Protein AF-A0A3D3UDP9-F1 (afdb_monomer)

Sequence (90 aa):
MITAELLTAAEQGEWPDALWRAVEENGLTMPLVSEAHGGVGCGWLDARVVLHGAGRYSAPIPLAETILASWLLDRAGIEPPHGPMSIAGG

Secondary structure (DSSP, 8-state):
---HHHHHHHHTT---HHHHHHHHHTTTT-TTS-GGGTS----HHHHHHHHHHHHHTT-SS-HHHHHHHHHHHHHTT-PPPSS-------

pLDDT: mean 94.62, std 4.93, range [64.94, 98.0]

Nearest PDB structures (foldseek):
  5zw0-assembly1_B-2  TM=7.108E-01  e=5.306E-01  Prodigiosinella confusarubida
  3nf4-assembly1_A-2  TM=7.786E-01  e=1.889E+00  Mycolicibacterium thermoresistibile
  4x28-assembly1_B  TM=7.600E-01  e=2.436E+00  Mycobacterium tuberculosis H37Rv
  8hk0-assembly1_B  TM=7.781E-01  e=2.013E+00  Streptomyces ficellus
  8hk0-assembly1_A  TM=7.906E-01  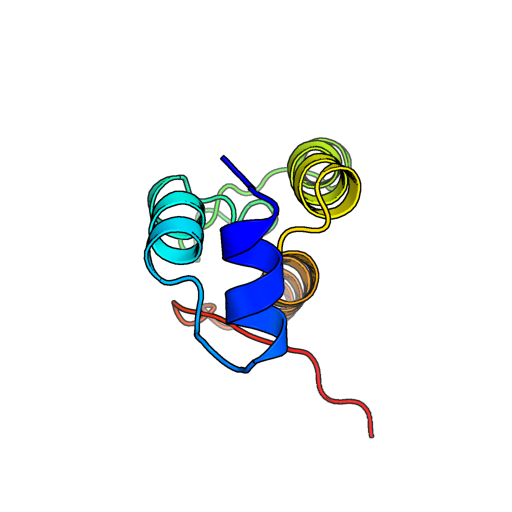e=4.048E+00  Streptomyces ficellus

Solvent-accessible surface area (backbone atoms only — not comparable to full-atom values): 5296 Å² total; per-residue (Å²): 132,89,47,73,66,57,50,55,42,35,76,74,68,45,78,58,57,73,61,50,50,56,39,52,79,66,49,66,43,30,36,59,16,41,59,93,58,75,25,67,49,46,52,71,78,60,46,43,56,58,48,48,52,38,60,77,61,62,51,86,61,57,53,67,40,19,34,51,41,30,30,53,29,41,75,70,75,37,73,52,74,87,75,92,39,70,78,86,82,133

Radius of gyration: 13.31 Å; Cα contacts (8 Å, |Δi|>4): 100; chains: 1; bounding box: 32×31×38 Å

Mean predicted aligned error: 2.89 Å

Structure (mmCIF, N/CA/C/O backbone):
data_AF-A0A3D3UDP9-F1
#
_entry.id   AF-A0A3D3UDP9-F1
#
loop_
_atom_site.group_PDB
_atom_site.id
_atom_site.type_symbol
_atom_site.label_atom_id
_atom_site.label_alt_id
_atom_site.label_comp_id
_atom_site.label_asym_id
_atom_site.label_entity_id
_atom_site.label_seq_id
_atom_site.pdbx_PDB_ins_code
_atom_site.Cartn_x
_atom_site.Cartn_y
_atom_site.Cartn_z
_atom_site.occupancy
_atom_site.B_iso_or_equiv
_atom_site.auth_seq_id
_atom_site.auth_comp_id
_atom_site.auth_asym_id
_atom_site.auth_atom_id
_atom_site.pdbx_PDB_model_num
ATOM 1 N N . MET A 1 1 ? -2.971 8.710 12.020 1.00 67.06 1 MET A N 1
ATOM 2 C CA . MET A 1 1 ? -2.473 7.727 13.012 1.00 67.06 1 MET A CA 1
ATOM 3 C C . MET A 1 1 ? -3.484 6.600 13.113 1.00 67.06 1 MET A C 1
ATOM 5 O O . MET A 1 1 ? -4.667 6.893 13.007 1.00 67.06 1 MET A O 1
ATOM 9 N N . ILE A 1 2 ? -3.042 5.354 13.291 1.00 84.56 2 ILE A N 1
ATOM 10 C CA . ILE A 1 2 ? -3.950 4.224 13.533 1.00 84.56 2 ILE A CA 1
ATOM 11 C C . ILE A 1 2 ? -4.366 4.247 15.007 1.00 84.56 2 ILE A C 1
ATOM 13 O O . ILE A 1 2 ? -3.495 4.295 15.876 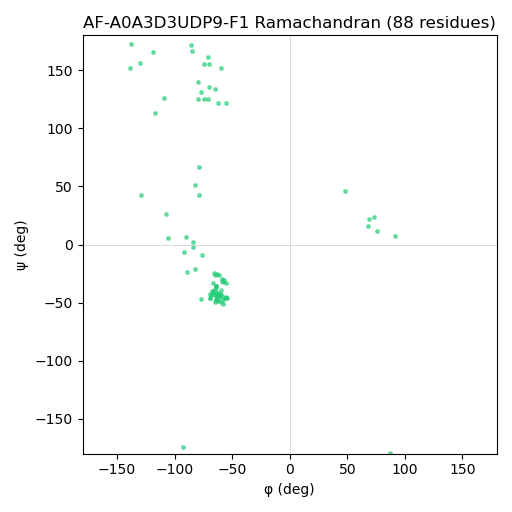1.00 84.56 2 ILE A O 1
ATOM 17 N N . THR A 1 3 ? -5.670 4.256 15.283 1.00 91.56 3 THR A N 1
ATOM 18 C CA . THR A 1 3 ? -6.227 4.224 16.646 1.00 91.56 3 THR A CA 1
ATOM 19 C C . THR A 1 3 ? -7.080 2.972 16.849 1.00 91.56 3 THR A C 1
ATOM 21 O O . THR A 1 3 ? -7.426 2.291 15.882 1.00 91.56 3 THR A O 1
ATOM 24 N N . ALA A 1 4 ? -7.416 2.655 18.102 1.00 90.81 4 ALA A N 1
ATOM 25 C CA . ALA A 1 4 ? -8.276 1.513 18.414 1.00 90.81 4 ALA A CA 1
ATOM 26 C C . ALA A 1 4 ? -9.692 1.690 17.838 1.00 90.81 4 ALA A C 1
ATOM 28 O O . ALA A 1 4 ? -10.292 0.731 17.357 1.00 90.81 4 ALA A O 1
ATOM 29 N N . GLU A 1 5 ? -10.200 2.924 17.830 1.00 93.00 5 GLU A N 1
ATOM 30 C CA . GLU A 1 5 ? -11.498 3.274 17.248 1.00 93.00 5 GLU A CA 1
ATOM 31 C C . GLU A 1 5 ? -11.497 3.048 15.735 1.00 93.00 5 GLU A C 1
ATOM 33 O O . GLU A 1 5 ? -12.431 2.448 15.211 1.00 93.00 5 GLU A O 1
ATOM 38 N N . LEU A 1 6 ? -10.424 3.459 15.043 1.00 94.00 6 LEU A N 1
ATOM 39 C CA . LEU A 1 6 ? -10.271 3.229 13.604 1.00 94.00 6 LEU A CA 1
ATOM 40 C C . LEU A 1 6 ? -10.275 1.734 13.270 1.00 94.00 6 LEU A C 1
ATOM 42 O O . LEU A 1 6 ? -10.918 1.324 12.309 1.00 94.00 6 LEU A O 1
ATOM 46 N N . LEU A 1 7 ? -9.554 0.929 14.056 1.00 92.75 7 LEU A N 1
ATOM 47 C CA . LEU A 1 7 ? -9.502 -0.517 13.853 1.00 92.75 7 LEU A CA 1
ATOM 48 C C . LEU A 1 7 ? -10.880 -1.155 14.062 1.00 92.75 7 LEU A C 1
ATOM 50 O O . LEU A 1 7 ? -11.334 -1.909 13.209 1.00 92.75 7 LEU A O 1
ATOM 54 N N . THR A 1 8 ? -11.567 -0.791 15.147 1.00 94.12 8 THR A N 1
ATOM 55 C CA . THR A 1 8 ? -12.909 -1.307 15.463 1.00 94.12 8 THR A CA 1
ATOM 56 C C . THR A 1 8 ? -13.920 -0.959 14.366 1.00 94.12 8 THR A C 1
ATOM 58 O O . THR A 1 8 ? -14.702 -1.814 13.960 1.00 94.12 8 THR A O 1
ATOM 61 N N . ALA A 1 9 ? -13.900 0.277 13.858 1.00 94.81 9 ALA A N 1
ATOM 62 C CA . ALA A 1 9 ? -14.775 0.695 12.763 1.00 94.81 9 ALA A CA 1
ATOM 63 C C . ALA A 1 9 ? -14.489 -0.104 11.478 1.00 94.81 9 ALA A C 1
ATOM 65 O O . ALA A 1 9 ? -15.411 -0.592 10.823 1.00 94.81 9 ALA A O 1
ATOM 66 N N . ALA A 1 10 ? -13.211 -0.319 11.154 1.00 94.69 10 ALA A N 1
ATOM 67 C CA . ALA A 1 10 ? -12.828 -1.114 9.992 1.00 94.69 10 ALA A CA 1
ATOM 68 C C . ALA A 1 10 ? -13.250 -2.589 10.107 1.00 94.69 10 ALA A C 1
ATOM 70 O O . ALA A 1 10 ? -13.726 -3.169 9.132 1.00 94.69 10 ALA A O 1
ATOM 71 N N . GLU A 1 11 ? -13.154 -3.187 11.297 1.00 93.31 11 GLU A N 1
ATOM 72 C CA . GLU A 1 11 ? -13.663 -4.541 11.570 1.00 93.31 11 GLU A CA 1
ATOM 73 C C . GLU A 1 11 ? -15.189 -4.646 11.402 1.00 93.31 11 GLU A C 1
ATOM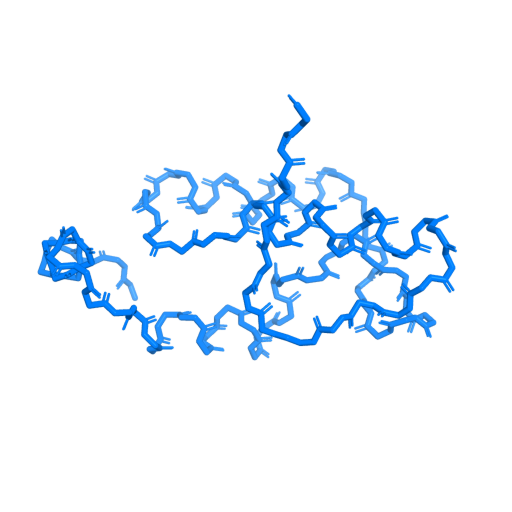 75 O O . GLU A 1 11 ? -15.707 -5.715 11.080 1.00 93.31 11 GLU A O 1
ATOM 80 N N . GLN A 1 12 ? -15.913 -3.536 11.565 1.00 96.44 12 GLN A N 1
ATOM 81 C CA . GLN A 1 12 ? -17.353 -3.434 11.301 1.00 96.44 12 GLN A CA 1
ATOM 82 C C . GLN A 1 12 ? -17.682 -3.169 9.821 1.00 96.44 12 GLN A C 1
ATOM 84 O O . GLN A 1 12 ? -18.854 -3.062 9.457 1.00 96.44 12 GLN A O 1
ATOM 89 N N . GLY A 1 13 ? -16.666 -3.110 8.957 1.00 94.94 13 GLY A N 1
ATOM 90 C CA . GLY A 1 13 ? -16.805 -2.900 7.518 1.00 94.94 13 GLY A CA 1
A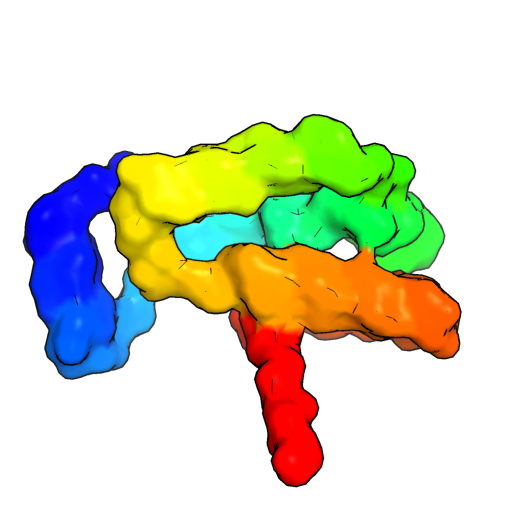TOM 91 C C . GLY A 1 13 ? -16.752 -1.435 7.086 1.00 94.94 13 GLY A C 1
ATOM 92 O O . GLY A 1 13 ? -16.982 -1.150 5.910 1.00 94.94 13 GLY A O 1
ATOM 93 N N . GLU A 1 14 ? -16.448 -0.499 7.989 1.00 97.44 14 GLU A N 1
ATOM 94 C CA . GLU A 1 14 ? -16.266 0.902 7.610 1.00 97.44 14 GLU A CA 1
ATOM 95 C C . GLU A 1 14 ? -14.924 1.104 6.900 1.00 97.44 14 GLU A C 1
ATOM 97 O O . GLU A 1 14 ? -13.855 0.785 7.419 1.00 97.44 14 GLU A O 1
ATOM 102 N N . TRP A 1 15 ? -14.962 1.673 5.695 1.00 96.62 15 TRP A N 1
ATOM 103 C CA . TRP A 1 15 ? -13.744 1.965 4.948 1.00 96.62 15 TRP A CA 1
ATOM 104 C C . TRP A 1 15 ? -12.964 3.127 5.592 1.00 96.62 15 TRP A C 1
ATOM 106 O O . TRP A 1 15 ? -13.519 4.223 5.733 1.00 96.62 15 TRP A O 1
ATOM 116 N N . PRO A 1 16 ? -11.671 2.956 5.931 1.00 96.75 16 PRO A N 1
ATOM 117 C CA . PRO A 1 16 ? -10.857 4.005 6.542 1.00 96.75 16 PRO A CA 1
ATOM 118 C C . PRO A 1 16 ? -10.369 5.030 5.497 1.00 96.75 16 PRO A C 1
ATOM 120 O O . PRO A 1 16 ? -9.175 5.157 5.224 1.00 96.75 16 PRO A O 1
ATOM 123 N N . ASP A 1 17 ? -11.300 5.795 4.925 1.00 96.31 17 ASP A N 1
ATOM 124 C CA . ASP A 1 17 ? -11.077 6.718 3.800 1.00 96.31 17 ASP A CA 1
ATOM 125 C C . ASP A 1 17 ? -9.950 7.732 4.053 1.00 96.31 17 ASP A C 1
ATOM 127 O O . ASP A 1 17 ? -9.051 7.885 3.229 1.00 96.31 17 ASP A O 1
ATOM 131 N N . ALA A 1 18 ? -9.927 8.366 5.229 1.00 96.06 18 ALA A N 1
ATOM 132 C CA . ALA A 1 18 ? -8.893 9.343 5.575 1.00 96.06 18 ALA A CA 1
ATOM 133 C C . ALA A 1 18 ? -7.485 8.724 5.643 1.00 96.06 18 ALA A C 1
ATOM 135 O O . ALA A 1 18 ? -6.502 9.368 5.276 1.00 96.06 18 ALA A O 1
ATOM 136 N N . LEU A 1 19 ? -7.378 7.473 6.105 1.00 95.81 19 LEU A N 1
ATOM 137 C CA . LEU A 1 19 ? -6.111 6.746 6.105 1.00 95.81 19 LEU A CA 1
ATOM 138 C C . LEU A 1 19 ? -5.691 6.407 4.674 1.00 95.81 19 LEU A C 1
ATOM 140 O O . LEU A 1 19 ? -4.530 6.611 4.326 1.00 95.81 19 LEU A O 1
ATOM 144 N N . TRP A 1 20 ? -6.622 5.900 3.861 1.00 97.06 20 TRP A N 1
ATOM 145 C CA . TRP A 1 20 ? -6.340 5.543 2.475 1.00 97.06 20 TRP A CA 1
ATOM 146 C C . TRP A 1 20 ? -5.859 6.746 1.663 1.00 97.06 20 TRP A C 1
ATOM 148 O O . TRP A 1 20 ? -4.794 6.678 1.052 1.00 97.06 20 TRP A O 1
ATOM 158 N N . ARG A 1 21 ? -6.579 7.872 1.732 1.00 96.62 21 ARG A N 1
ATOM 159 C CA . ARG A 1 21 ? -6.191 9.118 1.055 1.00 96.62 21 ARG A CA 1
ATOM 160 C C . ARG A 1 21 ? -4.793 9.562 1.444 1.00 96.62 21 ARG A C 1
ATOM 162 O O . ARG A 1 21 ? -3.987 9.845 0.571 1.00 96.62 21 ARG A O 1
ATOM 169 N N . ALA A 1 22 ? -4.470 9.539 2.738 1.00 95.69 22 ALA A N 1
ATOM 170 C CA . ALA A 1 22 ? -3.134 9.905 3.191 1.00 95.69 22 ALA A CA 1
ATOM 171 C C . ALA A 1 22 ? -2.049 8.998 2.584 1.00 95.69 22 ALA A C 1
ATOM 173 O O . ALA A 1 22 ? -0.980 9.472 2.221 1.00 95.69 22 ALA A O 1
ATOM 174 N N . VAL A 1 23 ? -2.301 7.696 2.456 1.00 95.69 23 VAL A N 1
ATOM 175 C CA . VAL A 1 23 ? -1.349 6.750 1.855 1.00 95.69 23 VAL A CA 1
ATOM 176 C C . VAL A 1 23 ? -1.188 6.995 0.350 1.00 95.69 23 VAL A C 1
ATOM 178 O O . VAL A 1 23 ? -0.059 7.010 -0.144 1.00 95.69 23 VAL A O 1
ATOM 181 N N . GLU A 1 24 ? -2.287 7.228 -0.364 1.00 94.62 24 GLU A N 1
ATOM 182 C CA . GLU A 1 24 ? -2.293 7.476 -1.809 1.00 94.62 24 GLU A CA 1
ATOM 183 C C . GLU A 1 24 ? -1.663 8.831 -2.174 1.00 94.62 24 GLU A C 1
ATOM 185 O O . GLU A 1 24 ? -0.774 8.881 -3.020 1.00 94.62 24 GLU A O 1
ATOM 190 N N . GLU A 1 25 ? -2.021 9.912 -1.474 1.00 93.69 25 GLU A N 1
ATOM 191 C CA . GLU A 1 25 ? -1.466 11.263 -1.678 1.00 93.69 25 GLU A CA 1
ATOM 192 C C . GLU A 1 25 ? 0.047 11.335 -1.416 1.00 93.69 25 GLU A C 1
ATOM 194 O O . GLU A 1 25 ? 0.740 12.175 -1.987 1.00 93.69 25 GLU A O 1
ATOM 199 N N . ASN A 1 26 ? 0.576 10.446 -0.569 1.00 93.06 26 ASN A N 1
ATOM 200 C CA . ASN A 1 26 ? 2.012 10.339 -0.294 1.00 93.06 26 ASN A CA 1
ATOM 201 C C . ASN A 1 26 ? 2.737 9.357 -1.238 1.00 93.06 26 ASN A C 1
ATOM 203 O O . ASN A 1 26 ? 3.913 9.065 -1.022 1.00 93.06 26 ASN A O 1
ATOM 207 N N . GLY A 1 27 ? 2.059 8.815 -2.258 1.00 92.19 27 GLY A N 1
ATOM 208 C CA . GLY A 1 27 ? 2.649 7.893 -3.237 1.00 92.19 27 GLY A CA 1
ATOM 209 C C . GLY A 1 27 ? 3.038 6.527 -2.663 1.00 92.19 27 GLY A C 1
ATOM 210 O O . GLY A 1 27 ? 3.787 5.774 -3.286 1.00 92.19 27 GLY A O 1
ATOM 211 N N . LEU A 1 28 ? 2.540 6.175 -1.474 1.00 95.56 28 LEU A N 1
ATOM 212 C CA . LEU A 1 28 ? 2.944 4.958 -0.763 1.00 95.56 28 LEU A CA 1
ATOM 213 C C . LEU A 1 28 ? 2.324 3.681 -1.355 1.00 95.56 28 LEU A C 1
ATOM 215 O O . LEU A 1 28 ? 2.727 2.582 -0.977 1.00 95.56 28 LEU A O 1
ATOM 219 N N . THR A 1 29 ? 1.372 3.811 -2.282 1.00 96.81 29 THR A N 1
ATOM 220 C CA . THR A 1 29 ? 0.729 2.699 -3.003 1.00 96.81 29 THR A CA 1
ATOM 221 C C . THR A 1 29 ? 1.548 2.190 -4.193 1.00 96.81 29 THR A C 1
ATOM 223 O O . THR A 1 29 ? 1.355 1.049 -4.612 1.00 96.81 29 THR A O 1
ATOM 226 N N . MET A 1 30 ? 2.477 2.994 -4.727 1.00 96.75 30 MET A N 1
ATOM 227 C CA . MET A 1 30 ? 3.250 2.681 -5.941 1.00 96.75 30 MET A CA 1
ATOM 228 C C . MET A 1 30 ? 4.780 2.838 -5.786 1.00 96.75 30 MET A C 1
ATOM 230 O O . MET A 1 30 ? 5.443 3.332 -6.701 1.00 96.75 30 MET A O 1
ATOM 234 N N . PRO A 1 31 ? 5.398 2.396 -4.669 1.00 97.12 31 PRO A N 1
ATOM 235 C CA . PRO A 1 31 ? 6.834 2.570 -4.458 1.00 97.12 31 PRO A CA 1
ATOM 236 C C . PRO A 1 31 ? 7.674 1.798 -5.493 1.00 97.12 31 PRO A C 1
ATOM 238 O O . PRO A 1 31 ? 8.694 2.286 -5.962 1.00 97.12 31 PRO A O 1
ATOM 241 N N . LEU A 1 32 ? 7.223 0.605 -5.888 1.00 97.62 32 LEU A N 1
ATOM 242 C CA . LEU A 1 32 ? 7.960 -0.305 -6.774 1.00 97.62 32 LEU A CA 1
ATOM 243 C C . LEU A 1 32 ? 7.639 -0.134 -8.265 1.00 97.62 32 LEU A C 1
ATOM 245 O O . LEU A 1 32 ? 8.240 -0.817 -9.090 1.00 97.62 32 LEU A O 1
ATOM 249 N N . VAL A 1 33 ? 6.652 0.698 -8.596 1.00 97.94 33 VAL A N 1
ATOM 250 C CA . VAL A 1 33 ? 6.205 0.941 -9.975 1.00 97.94 33 VAL A CA 1
ATOM 251 C C . VAL A 1 33 ? 7.169 1.917 -10.633 1.00 97.94 33 VAL A C 1
ATOM 253 O O . VAL A 1 33 ? 7.594 2.868 -9.983 1.00 97.94 33 VAL A O 1
ATOM 256 N N . SER A 1 34 ? 7.519 1.704 -11.898 1.00 97.06 34 SER A N 1
ATOM 257 C CA . SER A 1 34 ? 8.409 2.607 -12.631 1.00 97.06 34 SER A CA 1
ATOM 258 C C . SER A 1 34 ? 7.860 4.038 -12.739 1.00 97.06 34 SER A C 1
ATOM 260 O O . SER A 1 34 ? 6.650 4.256 -12.804 1.00 97.06 34 SER A O 1
ATOM 262 N N . GLU A 1 35 ? 8.750 5.031 -12.841 1.00 95.38 35 GLU A N 1
ATOM 263 C CA . GLU A 1 35 ? 8.352 6.430 -13.085 1.00 95.38 35 GLU A CA 1
ATOM 264 C C . GLU A 1 35 ? 7.558 6.590 -14.396 1.00 95.38 35 GLU A C 1
ATOM 266 O O . GLU A 1 35 ? 6.686 7.450 -14.497 1.00 95.38 35 GLU A O 1
ATOM 271 N N . ALA A 1 36 ? 7.812 5.731 -15.392 1.00 95.38 36 ALA A N 1
ATOM 272 C CA . ALA A 1 36 ? 7.095 5.724 -16.668 1.00 95.38 36 ALA A CA 1
ATOM 273 C C . ALA A 1 36 ? 5.604 5.368 -16.525 1.00 95.38 36 ALA A C 1
ATOM 275 O O . ALA A 1 36 ? 4.802 5.799 -17.350 1.00 95.38 36 ALA A O 1
ATOM 276 N N . HIS A 1 37 ? 5.237 4.624 -15.479 1.00 95.12 37 HIS A N 1
ATOM 277 C CA . HIS A 1 37 ? 3.852 4.326 -15.108 1.00 95.12 37 HIS A CA 1
ATOM 278 C C . HIS A 1 37 ? 3.417 5.095 -13.846 1.00 95.12 37 HIS A C 1
ATOM 280 O O . HIS A 1 37 ? 2.561 4.635 -13.095 1.00 95.12 37 HIS A O 1
ATOM 286 N N . GLY A 1 38 ? 4.032 6.255 -13.578 1.00 91.00 38 GLY A N 1
ATOM 287 C CA . GLY A 1 38 ? 3.619 7.161 -12.500 1.00 91.00 38 GLY A CA 1
ATOM 288 C C . GLY A 1 38 ? 4.010 6.727 -11.083 1.00 91.00 38 GLY A C 1
ATOM 289 O O . GLY A 1 38 ? 3.513 7.302 -10.115 1.00 91.00 38 GLY A O 1
ATOM 290 N N . GLY A 1 39 ? 4.880 5.724 -10.940 1.00 94.50 39 GLY A N 1
ATOM 291 C CA . GLY A 1 39 ? 5.388 5.256 -9.652 1.00 94.50 39 GLY A CA 1
ATOM 292 C C . GLY A 1 39 ? 6.698 5.909 -9.210 1.00 94.50 39 GLY A C 1
ATOM 293 O O . GLY A 1 39 ? 7.209 6.828 -9.844 1.00 94.50 39 GLY A O 1
ATOM 294 N N . VAL A 1 40 ? 7.256 5.413 -8.100 1.00 95.12 40 VAL A N 1
ATOM 295 C CA . VAL A 1 40 ? 8.511 5.930 -7.510 1.00 95.12 40 VAL A CA 1
ATOM 296 C C . VAL A 1 40 ? 9.762 5.236 -8.072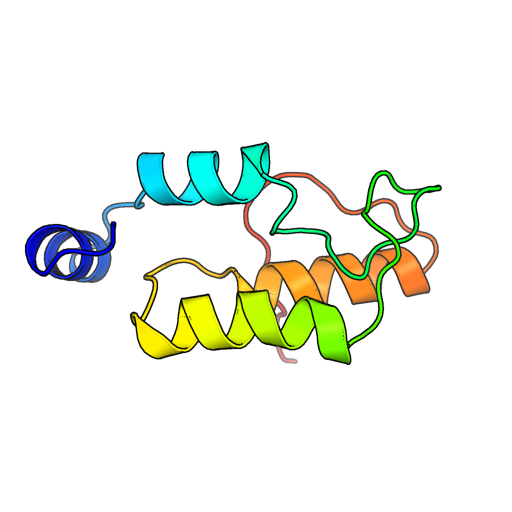 1.00 95.12 40 VAL A C 1
ATOM 298 O O . VAL A 1 40 ? 10.855 5.788 -8.023 1.00 95.12 40 VAL A O 1
ATOM 301 N N . GLY A 1 41 ? 9.633 4.014 -8.589 1.00 95.19 41 GLY A N 1
ATOM 302 C CA . GLY A 1 41 ? 10.730 3.246 -9.181 1.00 95.19 41 GLY A CA 1
ATOM 303 C C . GLY A 1 41 ? 11.787 2.765 -8.182 1.00 95.19 41 GLY A C 1
ATOM 304 O O . GLY A 1 41 ? 12.923 2.503 -8.580 1.00 95.19 41 GLY A O 1
ATOM 305 N N . CYS A 1 42 ? 11.452 2.662 -6.890 1.00 94.94 42 CYS A N 1
ATOM 306 C CA . CYS A 1 42 ? 12.407 2.270 -5.855 1.00 94.94 42 CYS A CA 1
ATOM 307 C C . CYS A 1 42 ? 12.540 0.745 -5.702 1.00 94.94 42 CYS A C 1
ATOM 309 O O . CYS A 1 42 ? 11.816 -0.050 -6.306 1.00 94.94 42 CYS A O 1
ATOM 311 N N . GLY A 1 43 ? 13.517 0.318 -4.898 1.00 96.25 43 GLY A N 1
ATOM 312 C CA . GLY A 1 43 ? 13.783 -1.097 -4.662 1.00 96.25 43 GLY A CA 1
ATOM 313 C C . GLY A 1 43 ? 12.921 -1.700 -3.550 1.00 96.25 43 GLY A C 1
ATOM 314 O O . GLY A 1 43 ? 12.356 -1.015 -2.699 1.00 96.25 43 GLY A O 1
ATOM 315 N N . TRP A 1 44 ? 12.908 -3.033 -3.470 1.00 96.56 44 TRP A N 1
ATOM 316 C CA . TRP A 1 44 ? 12.218 -3.767 -2.399 1.00 96.56 44 TRP A CA 1
ATOM 317 C C . TRP A 1 44 ? 12.684 -3.401 -0.985 1.00 96.56 44 TRP A C 1
ATOM 319 O O . TRP A 1 44 ? 11.893 -3.462 -0.044 1.00 96.56 44 TRP A O 1
ATOM 329 N N . LEU A 1 45 ? 13.950 -3.010 -0.817 1.00 96.12 45 LEU A N 1
ATOM 330 C CA . LEU A 1 45 ? 14.467 -2.566 0.479 1.00 96.12 45 LEU A CA 1
ATOM 331 C C . LEU A 1 45 ? 13.830 -1.252 0.945 1.00 96.12 45 LEU A C 1
ATOM 333 O O . LEU A 1 45 ? 13.615 -1.096 2.149 1.00 96.12 45 LEU A O 1
ATOM 337 N N . ASP A 1 46 ? 13.482 -0.367 0.011 1.00 95.12 46 ASP A N 1
ATOM 338 C CA . ASP A 1 46 ? 12.798 0.895 0.288 1.00 95.12 46 ASP A CA 1
ATOM 339 C C . ASP A 1 46 ? 11.309 0.639 0.554 1.00 95.12 46 ASP A C 1
ATOM 341 O O . ASP A 1 46 ? 10.774 1.052 1.585 1.00 95.12 46 ASP A O 1
ATOM 345 N N . ALA A 1 47 ? 10.655 -0.160 -0.299 1.00 96.38 47 ALA A N 1
ATOM 346 C CA . ALA A 1 47 ? 9.255 -0.556 -0.117 1.00 96.38 47 ALA A CA 1
ATOM 347 C C . ALA A 1 47 ? 9.010 -1.287 1.216 1.00 96.38 47 ALA A C 1
ATOM 349 O O . ALA A 1 47 ? 7.953 -1.135 1.833 1.00 96.38 47 ALA A O 1
ATOM 350 N N . ARG A 1 48 ? 10.006 -2.030 1.723 1.00 96.50 48 ARG A N 1
ATOM 351 C CA . ARG A 1 48 ? 9.953 -2.678 3.042 1.00 96.50 48 ARG A CA 1
ATOM 352 C C . ARG A 1 48 ? 9.651 -1.689 4.168 1.00 96.50 48 ARG A C 1
ATOM 354 O O . ARG A 1 48 ? 9.007 -2.087 5.132 1.00 96.50 48 ARG A O 1
ATOM 361 N N . VAL A 1 49 ? 10.095 -0.432 4.088 1.00 95.44 49 VAL A N 1
ATOM 362 C CA . VAL A 1 49 ? 9.815 0.576 5.127 1.00 95.44 49 VAL A CA 1
ATOM 363 C C . VAL A 1 49 ? 8.312 0.837 5.226 1.00 95.44 49 VAL A C 1
ATOM 365 O O . VAL A 1 49 ? 7.757 0.821 6.326 1.00 95.44 49 VAL A O 1
ATOM 368 N N . VAL A 1 50 ? 7.647 0.985 4.079 1.00 95.38 50 VAL A N 1
ATOM 369 C CA . VAL A 1 50 ? 6.195 1.185 3.983 1.00 95.38 50 VAL A CA 1
ATOM 370 C C . VAL A 1 50 ? 5.449 -0.053 4.476 1.00 95.38 50 VAL A C 1
ATOM 372 O O . VAL A 1 50 ? 4.590 0.048 5.352 1.00 95.38 50 VAL A O 1
ATOM 375 N N . LEU A 1 51 ? 5.833 -1.235 3.985 1.00 96.88 51 LEU A N 1
ATOM 376 C CA . LEU A 1 51 ? 5.218 -2.511 4.366 1.00 96.88 51 LEU A CA 1
ATOM 377 C C . LEU A 1 51 ? 5.368 -2.798 5.865 1.00 96.88 51 LEU A C 1
ATOM 379 O O . LEU A 1 51 ? 4.416 -3.205 6.529 1.00 96.88 51 LEU A O 1
ATOM 383 N N . HIS A 1 52 ? 6.554 -2.548 6.420 1.00 96.50 52 HIS A N 1
ATOM 384 C CA . HIS A 1 52 ? 6.807 -2.721 7.843 1.00 96.50 52 HIS A CA 1
ATOM 385 C C . HIS A 1 52 ? 6.006 -1.717 8.675 1.00 96.50 52 HIS A C 1
ATOM 387 O O . HIS A 1 52 ? 5.467 -2.096 9.709 1.00 96.50 52 HIS A O 1
ATOM 393 N N . GLY A 1 53 ? 5.891 -0.459 8.237 1.00 95.00 53 GLY A N 1
ATOM 394 C CA . GLY A 1 53 ? 5.022 0.528 8.876 1.00 95.00 53 GLY A CA 1
ATOM 395 C C . GLY A 1 53 ? 3.565 0.064 8.913 1.00 95.00 53 GLY A C 1
ATOM 396 O O . GLY A 1 53 ? 2.965 0.013 9.985 1.00 95.00 53 GLY A O 1
ATOM 397 N N . ALA A 1 54 ? 3.026 -0.361 7.770 1.00 94.88 54 ALA A N 1
ATOM 398 C CA . ALA A 1 54 ? 1.661 -0.871 7.667 1.00 94.88 54 ALA A CA 1
ATOM 399 C C . ALA A 1 54 ? 1.418 -2.074 8.596 1.00 94.88 54 ALA A C 1
ATOM 401 O O . ALA A 1 54 ? 0.462 -2.070 9.372 1.00 94.88 54 ALA A O 1
ATOM 402 N N . GLY A 1 55 ? 2.321 -3.061 8.587 1.00 93.94 55 GLY A N 1
ATOM 403 C CA . GLY A 1 55 ? 2.225 -4.243 9.448 1.00 93.94 55 GLY A CA 1
ATOM 404 C C . GLY A 1 55 ? 2.381 -3.920 10.937 1.00 93.94 55 GLY A C 1
ATOM 405 O O . GLY A 1 55 ? 1.606 -4.397 11.762 1.00 93.94 55 GLY A O 1
ATOM 406 N N . ARG A 1 56 ? 3.334 -3.050 11.300 1.00 94.44 56 ARG A N 1
ATOM 407 C CA . ARG A 1 56 ? 3.619 -2.659 12.694 1.00 94.44 56 ARG A CA 1
ATOM 408 C C . ARG A 1 56 ? 2.411 -2.052 13.404 1.00 94.44 56 ARG A C 1
ATOM 410 O O . ARG A 1 56 ? 2.307 -2.202 14.625 1.00 94.44 56 ARG A O 1
ATOM 417 N N . TYR A 1 57 ? 1.555 -1.359 12.657 1.00 92.12 57 TYR A N 1
ATOM 418 C CA . TYR A 1 57 ? 0.343 -0.715 13.159 1.00 92.12 57 TYR A CA 1
ATOM 419 C C . TYR A 1 57 ? -0.943 -1.451 12.775 1.00 92.12 57 TYR A C 1
ATOM 421 O O . TYR A 1 57 ? -2.014 -0.937 13.072 1.00 92.12 57 TYR A O 1
ATOM 429 N N . SER A 1 58 ? -0.854 -2.632 12.146 1.00 92.38 58 SER A N 1
ATOM 430 C CA . SER A 1 58 ? -2.021 -3.379 11.648 1.00 92.38 58 SER A CA 1
ATOM 431 C C . SER A 1 58 ? -2.969 -2.483 10.843 1.00 92.38 58 SER A C 1
ATOM 433 O O . SER A 1 58 ? -4.170 -2.450 11.095 1.00 92.38 58 SER A O 1
ATOM 435 N N . ALA A 1 59 ? -2.407 -1.680 9.931 1.00 95.25 59 ALA A N 1
ATOM 436 C CA . ALA A 1 59 ? -3.174 -0.711 9.158 1.00 95.25 59 ALA A CA 1
ATOM 437 C C . ALA A 1 59 ? -4.325 -1.428 8.422 1.00 95.25 59 ALA A C 1
ATOM 439 O O . ALA A 1 59 ? -4.045 -2.332 7.632 1.00 95.25 59 ALA A O 1
ATOM 440 N N . PRO A 1 60 ? -5.597 -1.046 8.650 1.00 96.25 60 PRO A N 1
ATOM 441 C CA . PRO A 1 60 ? -6.752 -1.778 8.132 1.00 96.25 60 PRO A CA 1
ATOM 442 C C . PRO A 1 60 ? -7.063 -1.400 6.673 1.00 96.25 60 PRO A C 1
ATOM 444 O O . PRO A 1 60 ? -8.174 -1.017 6.328 1.00 96.25 60 PRO A O 1
ATOM 447 N N . ILE A 1 61 ? -6.048 -1.456 5.813 1.00 96.62 61 ILE A N 1
ATOM 448 C CA . ILE A 1 61 ? -6.112 -1.136 4.383 1.00 96.62 61 ILE A CA 1
ATOM 449 C C . ILE A 1 61 ? -5.292 -2.160 3.588 1.00 96.62 61 ILE A C 1
ATOM 451 O O . ILE A 1 61 ? -4.286 -2.659 4.101 1.00 96.62 61 ILE A O 1
ATOM 455 N N . PRO A 1 62 ? -5.634 -2.435 2.317 1.00 96.75 62 PRO A N 1
ATOM 456 C CA . PRO A 1 62 ? -4.950 -3.432 1.493 1.00 96.75 62 PRO A CA 1
ATOM 457 C C . PRO A 1 62 ? -3.621 -2.900 0.926 1.00 96.75 62 PRO A C 1
ATOM 459 O O . PRO A 1 62 ? -3.312 -3.103 -0.243 1.00 96.75 62 PRO A O 1
ATOM 462 N N . LEU A 1 63 ? -2.816 -2.183 1.721 1.00 96.88 63 LEU A N 1
ATOM 463 C CA . LEU A 1 63 ? -1.625 -1.488 1.219 1.00 96.88 63 LEU A CA 1
ATOM 464 C C . LEU A 1 63 ? -0.582 -2.458 0.658 1.00 96.88 63 LEU A C 1
ATOM 466 O O . LEU A 1 63 ? -0.046 -2.230 -0.420 1.00 96.88 63 LEU A O 1
ATOM 470 N N . ALA A 1 64 ? -0.313 -3.558 1.364 1.00 96.81 64 ALA A N 1
ATOM 471 C CA . ALA A 1 64 ? 0.649 -4.553 0.896 1.00 96.81 64 ALA A CA 1
ATOM 472 C C . ALA A 1 64 ? 0.204 -5.209 -0.419 1.00 96.81 64 ALA A C 1
ATOM 474 O O . ALA A 1 64 ? 1.009 -5.352 -1.339 1.00 96.81 64 ALA A O 1
ATOM 475 N N . GLU A 1 65 ? -1.079 -5.562 -0.520 1.00 97.19 65 GLU A N 1
ATOM 476 C CA . GLU A 1 65 ? -1.646 -6.147 -1.735 1.00 97.19 65 GLU A CA 1
ATOM 477 C C . GLU A 1 65 ? -1.670 -5.141 -2.883 1.00 97.19 65 GLU A C 1
ATOM 479 O O . GLU A 1 65 ? -1.308 -5.499 -3.997 1.00 97.19 65 GLU A O 1
ATOM 484 N N . THR A 1 66 ? -1.996 -3.876 -2.606 1.00 98.00 66 THR A N 1
ATOM 485 C CA . THR A 1 66 ? -1.983 -2.803 -3.608 1.00 98.00 66 THR A CA 1
ATOM 486 C C . THR A 1 66 ? -0.572 -2.589 -4.146 1.00 98.00 66 THR A C 1
ATOM 488 O O . THR A 1 66 ? -0.389 -2.578 -5.356 1.00 98.00 66 THR A O 1
ATOM 491 N N . ILE A 1 67 ? 0.447 -2.504 -3.281 1.00 97.81 67 ILE A N 1
ATOM 492 C CA . ILE A 1 67 ? 1.850 -2.365 -3.712 1.00 97.81 67 ILE A CA 1
ATOM 493 C C . ILE A 1 67 ? 2.259 -3.535 -4.614 1.00 97.81 67 ILE A C 1
ATOM 495 O O . ILE A 1 67 ? 2.893 -3.331 -5.651 1.00 97.81 67 ILE A O 1
ATOM 499 N N . LEU A 1 68 ? 1.903 -4.763 -4.227 1.00 97.38 68 LEU A N 1
ATOM 500 C CA . LEU A 1 68 ? 2.253 -5.955 -4.992 1.00 97.38 68 LEU A CA 1
ATOM 501 C C . LEU A 1 68 ? 1.491 -6.026 -6.325 1.00 97.38 68 LEU A C 1
ATOM 503 O O . LEU A 1 68 ? 2.101 -6.338 -7.346 1.00 97.38 68 LEU A O 1
ATOM 507 N N . ALA A 1 69 ? 0.196 -5.705 -6.338 1.00 97.69 69 ALA A N 1
ATOM 508 C CA . ALA A 1 69 ? -0.626 -5.665 -7.543 1.00 97.69 69 ALA A CA 1
ATOM 509 C C . ALA A 1 69 ? -0.111 -4.611 -8.535 1.00 97.69 69 ALA A C 1
ATOM 511 O O . ALA A 1 69 ? 0.125 -4.938 -9.697 1.00 97.69 69 ALA A O 1
ATOM 512 N N . SER A 1 70 ? 0.159 -3.387 -8.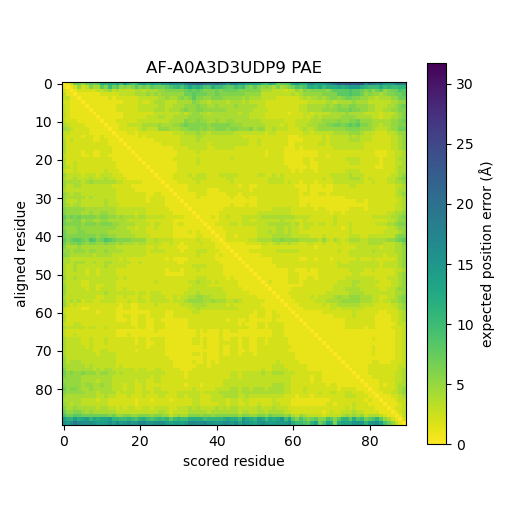070 1.00 97.50 70 SER A N 1
ATOM 513 C CA . SER A 1 70 ? 0.720 -2.318 -8.901 1.00 97.50 70 SER A CA 1
ATOM 514 C C . SER A 1 70 ? 2.074 -2.710 -9.491 1.00 97.50 70 SER A C 1
ATOM 516 O O . SER A 1 70 ? 2.320 -2.507 -10.676 1.00 97.50 70 SER A O 1
ATOM 518 N N . TRP A 1 71 ? 2.942 -3.336 -8.692 1.00 97.62 71 TRP A N 1
ATOM 519 C CA . TRP A 1 71 ? 4.224 -3.844 -9.179 1.00 97.62 71 TRP A CA 1
ATOM 520 C C . TRP A 1 71 ? 4.059 -4.931 -10.251 1.00 97.62 71 TRP A C 1
ATOM 522 O O . TRP A 1 71 ? 4.773 -4.920 -11.252 1.00 97.62 71 TRP A O 1
ATOM 532 N N . LEU A 1 72 ? 3.120 -5.866 -10.079 1.00 97.31 72 LEU A N 1
ATOM 533 C CA . LEU A 1 72 ? 2.853 -6.904 -11.079 1.00 97.31 72 LEU A CA 1
ATOM 534 C C . LEU A 1 72 ? 2.338 -6.314 -12.400 1.00 97.31 72 LEU A C 1
ATOM 536 O O . LEU A 1 72 ? 2.770 -6.760 -13.463 1.00 97.31 72 LEU A O 1
ATOM 540 N N . LEU A 1 73 ? 1.458 -5.312 -12.335 1.00 97.19 73 LEU A N 1
ATOM 541 C CA . LEU A 1 73 ? 0.942 -4.604 -13.510 1.00 97.19 73 LEU A CA 1
ATOM 542 C C . LEU A 1 73 ? 2.057 -3.859 -14.254 1.00 97.19 73 LEU A C 1
ATOM 544 O O . LEU A 1 73 ? 2.220 -4.064 -15.457 1.00 97.19 73 LEU A O 1
ATOM 548 N N . ASP A 1 74 ? 2.900 -3.113 -13.535 1.00 97.62 74 ASP A N 1
ATOM 549 C CA . ASP A 1 74 ? 4.067 -2.426 -14.104 1.00 97.62 74 ASP A CA 1
ATOM 550 C C . ASP A 1 74 ? 4.992 -3.406 -14.843 1.00 97.62 74 ASP A C 1
ATOM 552 O O . ASP A 1 74 ? 5.377 -3.177 -15.991 1.00 97.62 74 ASP A O 1
ATOM 556 N N . ARG A 1 75 ? 5.267 -4.571 -14.239 1.00 97.06 75 ARG A N 1
ATOM 557 C CA . ARG A 1 75 ? 6.066 -5.632 -14.875 1.00 97.06 75 ARG A CA 1
ATOM 558 C C . ARG A 1 75 ? 5.408 -6.261 -16.097 1.00 97.06 75 ARG A C 1
ATOM 560 O O . ARG A 1 75 ? 6.123 -6.809 -16.937 1.00 97.06 75 ARG A O 1
ATOM 567 N N . ALA A 1 76 ? 4.085 -6.210 -16.188 1.00 97.25 76 ALA A N 1
ATOM 568 C CA . ALA A 1 76 ? 3.332 -6.641 -17.357 1.00 97.25 76 ALA A CA 1
ATOM 569 C C . ALA A 1 76 ? 3.246 -5.552 -18.445 1.00 97.25 76 ALA A C 1
ATOM 571 O O . ALA A 1 76 ? 2.689 -5.814 -19.509 1.00 97.25 76 ALA A O 1
ATOM 572 N N . GLY A 1 77 ? 3.795 -4.354 -18.208 1.00 96.88 77 GLY A N 1
ATOM 573 C CA . GLY A 1 77 ? 3.659 -3.212 -19.113 1.00 96.88 77 GLY A CA 1
ATOM 574 C C . GLY A 1 77 ? 2.261 -2.590 -19.087 1.00 96.88 77 GLY A C 1
ATOM 575 O O . GLY A 1 77 ? 1.842 -1.997 -20.078 1.00 96.88 77 GLY A O 1
ATOM 576 N N . ILE A 1 78 ? 1.521 -2.783 -17.993 1.00 96.25 78 ILE A N 1
ATOM 577 C CA . ILE A 1 78 ? 0.176 -2.249 -17.789 1.00 96.25 78 ILE A CA 1
ATOM 578 C C . ILE A 1 78 ? 0.270 -1.147 -16.738 1.00 96.25 78 ILE A C 1
ATOM 580 O O . ILE A 1 78 ? 0.766 -1.380 -15.637 1.00 96.25 78 ILE A O 1
ATOM 584 N N . GLU A 1 79 ? -0.233 0.040 -17.067 1.00 96.06 79 GLU A N 1
ATOM 585 C CA . GLU A 1 79 ? -0.329 1.141 -16.111 1.00 96.06 79 GLU A CA 1
ATOM 586 C C . GLU A 1 79 ? -1.260 0.745 -14.947 1.00 96.06 79 GLU A C 1
ATOM 588 O O . GLU A 1 79 ? -2.417 0.374 -15.192 1.00 96.06 79 GLU A O 1
ATOM 593 N N . PRO A 1 80 ? -0.784 0.767 -13.687 1.00 96.06 80 PRO A N 1
ATOM 594 C CA . PRO A 1 80 ? -1.620 0.433 -12.543 1.00 96.06 80 PRO A CA 1
ATOM 595 C C . PRO A 1 80 ? -2.761 1.446 -12.367 1.00 96.06 80 PRO A C 1
ATOM 597 O O . PRO A 1 80 ? -2.512 2.650 -12.405 1.00 96.06 80 PRO A O 1
ATOM 600 N N . PRO A 1 81 ? -4.011 1.006 -12.135 1.00 94.00 81 PRO A N 1
ATOM 601 C CA . PRO A 1 81 ? -5.086 1.927 -11.800 1.00 94.00 81 PRO A CA 1
ATOM 602 C C . PRO A 1 81 ? -4.886 2.517 -10.395 1.00 94.00 81 PRO A C 1
ATOM 604 O O . PRO A 1 81 ? -4.271 1.905 -9.521 1.00 94.00 81 PRO A O 1
ATOM 607 N N . HIS A 1 82 ? -5.466 3.695 -10.166 1.00 90.00 82 HIS A N 1
ATOM 608 C CA . HIS A 1 82 ? -5.557 4.296 -8.834 1.00 90.00 82 HIS A CA 1
ATOM 609 C C . HIS A 1 82 ? -6.548 3.547 -7.930 1.00 90.00 82 HIS A C 1
ATOM 611 O O . HIS A 1 82 ? -7.452 2.856 -8.408 1.00 90.00 82 HIS A O 1
ATOM 617 N N . GLY A 1 83 ? -6.427 3.757 -6.618 1.00 94.94 83 GLY A N 1
ATOM 618 C CA . GLY A 1 83 ? -7.298 3.149 -5.618 1.00 94.94 83 GLY A CA 1
ATOM 619 C C . GLY A 1 83 ? -6.852 1.763 -5.127 1.00 94.94 83 GLY A C 1
ATOM 620 O O . GLY A 1 83 ? -5.791 1.255 -5.500 1.00 94.94 83 GLY A O 1
ATOM 621 N N . PRO A 1 84 ? -7.631 1.166 -4.207 1.00 96.81 84 PRO A N 1
ATOM 622 C CA . PRO A 1 84 ? -7.269 -0.088 -3.560 1.00 96.81 84 PRO A CA 1
ATOM 623 C C . PRO A 1 84 ? -7.345 -1.266 -4.532 1.00 96.81 84 PRO A C 1
ATOM 625 O O . PRO A 1 84 ? -8.328 -1.436 -5.254 1.00 96.81 84 PRO A O 1
ATOM 628 N N . MET A 1 85 ? -6.324 -2.121 -4.494 1.00 97.19 85 MET A N 1
ATOM 629 C CA . MET A 1 85 ? -6.239 -3.343 -5.293 1.00 97.19 85 MET A CA 1
ATOM 630 C C . MET A 1 85 ? -5.886 -4.548 -4.424 1.00 97.19 85 MET A C 1
ATOM 632 O O . MET A 1 85 ? -5.269 -4.417 -3.367 1.00 97.19 85 MET A O 1
ATOM 636 N N . SER A 1 86 ? -6.259 -5.731 -4.908 1.00 95.06 86 SER A N 1
ATOM 637 C CA . SER A 1 86 ? -5.914 -7.013 -4.298 1.00 95.06 86 SER A CA 1
ATOM 638 C C . SER A 1 86 ? -5.514 -8.026 -5.374 1.00 95.06 86 SER A C 1
ATOM 640 O O . SER A 1 86 ? -5.626 -7.757 -6.573 1.00 95.06 86 SER A O 1
ATOM 642 N N . ILE A 1 87 ? -5.024 -9.188 -4.948 1.00 93.69 87 ILE A N 1
ATOM 643 C CA . ILE A 1 87 ? -4.582 -10.275 -5.822 1.00 93.69 87 ILE A CA 1
ATOM 644 C C . ILE A 1 87 ? -5.484 -11.474 -5.560 1.00 93.69 87 ILE A C 1
ATOM 646 O O . ILE A 1 87 ? -5.456 -12.064 -4.483 1.00 93.69 87 ILE A O 1
ATOM 650 N N . ALA A 1 88 ? -6.281 -11.849 -6.557 1.00 91.12 88 ALA A N 1
ATOM 651 C CA . ALA A 1 88 ? -7.115 -13.036 -6.466 1.00 91.12 88 ALA A CA 1
ATOM 652 C C . ALA A 1 88 ? -6.272 -14.304 -6.675 1.00 91.12 88 ALA A C 1
ATOM 654 O O . ALA A 1 88 ? -5.507 -14.405 -7.637 1.00 91.12 88 ALA A O 1
ATOM 655 N N . GLY A 1 89 ? -6.434 -15.277 -5.779 1.00 85.19 89 GLY A N 1
ATOM 656 C CA . GLY A 1 89 ? -5.993 -16.650 -6.015 1.00 85.19 89 GLY A CA 1
ATOM 657 C C . GLY A 1 89 ? -6.922 -17.370 -6.998 1.00 85.19 89 GLY A C 1
ATOM 658 O O . GLY A 1 89 ? -8.088 -16.994 -7.138 1.00 85.19 89 GLY A O 1
ATOM 659 N N . GLY A 1 90 ? -6.386 -18.386 -7.677 1.00 64.94 90 GLY A N 1
ATOM 660 C CA . GLY A 1 90 ? -7.157 -19.341 -8.482 1.00 64.94 90 GLY A CA 1
ATOM 661 C C . GLY A 1 90 ? -7.594 -20.566 -7.692 1.00 64.94 90 GLY A C 1
ATOM 662 O O . GLY A 1 90 ? -7.012 -20.809 -6.610 1.00 64.94 90 GLY A O 1
#

Foldseek 3Di:
DQDPVLVVCVVVVDDPVVVQCVCVVVQLLAACADVVLVHVNDDPVVNVVSVVVCVVRVPSAQSVQSHVVCNVCSVVVHRRDDDGDHDDDD

=== Feature glossary ===
Annotated list of the representations used here:

Nearest PDB structures. The Foldseek neighbor list gives the closest experimentally determined structures in the PDB, ranked by structural alignment. TM-score near 1 means near-identical fold; near 0.3 means only rough topology match. This is how one finds what a novel AlphaFold prediction most resembles in the solved-structure universe.

Foldseek 3Di. Foldseek's 3Di representation compresses backbone geometry into a per-residue letter drawn from a learned twenty-state alphabet. It captures the tertiary interaction pattern around each residue — which residues are packed against it in space, regardless of where they are in sequence.

Radius of gyration, Cα contacts, bounding box. Radius of gyration (Rg) is the root-mean-square distance of Cα atoms from their centroid — a single number for overall size and compactness. A globular domain of N residues has Rg ≈ 2.2·N^0.38 Å; an extended or disordered chain has a much larger Rg. The Cα contact count is the number of residue pairs whose Cα atoms are within 8 Å and are more than four positions apart in sequence — a standard proxy for tertiary packing density. The bounding box is the smallest axis-aligned box enclosing all Cα atoms.

InterPro / GO / CATH / organism. The annotation block draws on four external resources. InterPro: which protein families and domains the sequence belongs to. GO: standardized terms for what the protein does, what process it participates in, and where in the cell it acts. CATH: which structural fold it has in the CATH hierarchy. Organism: the species of origin.

mmCIF coordinates. The mmCIF block holds the 3D Cartesian coordinates of each backbone atom (N, Cα, C, O) in ångströms. mmCIF is the PDB's canonical archive format — a tagged-loop text representation of the atomic model.

pLDDT. pLDDT is the predicted lDDT-Cα score: AlphaFold's confidence that the local environment of each residue (all inter-atomic distances within 15 Å) is correctly placed. It is a per-residue number between 0 and 100, with higher meaning more reliable.

Backbone torsions (φ/ψ). φ (phi) and ψ (psi) are the two rotatable backbone dihedrals per residue: φ is the C(i-1)–N–Cα–C torsion,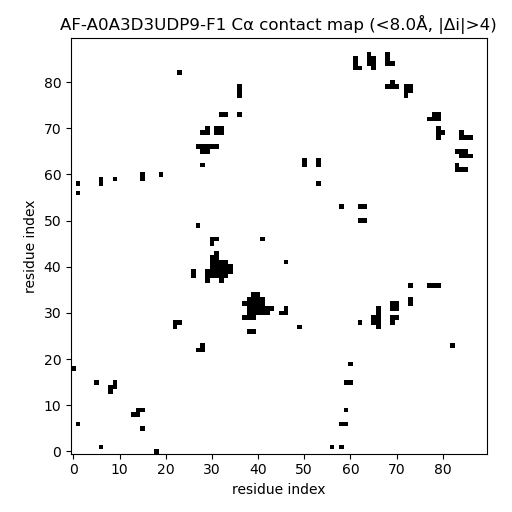 ψ is the N–Cα–C–N(i+1) torsion, both in degrees on (−180°, 180°]. α-helical residues cluster near (−60°, −45°); β-strand residues near (−120°, +130°). A Ramachandran plot is simply a scatter of (φ, ψ) for every residue.

B-factor. For experimental (PDB) structures, the B-factor (temperature factor) quantifies the positional spread of each atom in the crystal — a combination of thermal vibration and static disorder — in units of Å². High B-factors mark flexible loops or poorly resolved regions; low B-factors mark the rigid, well-ordered core.

Secondary structure (3-state, P-SEA). SS3 is a coarse helix/strand/coil call (letters a/b/c) made by the P-SEA algorithm from inter-Cα distances and dihedrals. It is less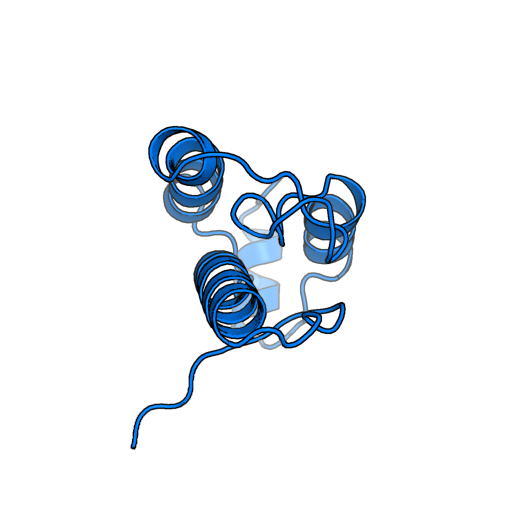 detailed than DSSP but needs only Cα positions.

Predicted aligned error. Predicted aligned error is AlphaFold's pairwise confidence. Unlike pLDDT (per-residue), PAE is per-residue-pair and captures whether two parts of the structure are correctly placed relative to each other. Units are ångströms of expected positional error.

Solvent-accessible surface area. Solvent-accessible surface area (SASA) is the area in Å² traced out by the centre of a 1.4 Å probe sphere (a water molecule) rolled over the protein's van der Waals surface (Shrake–Rupley / Lee–Richards construction). Buried residues have near-zero SASA; fully exposed residues can exceed 200 Å². The total SASA scales roughly with the number of surface residues.

Secondary structure (8-state, DSSP). The SS8 string is DSSP's per-residue secondary-structure call. α-helix (H) means an i→i+4 H-bond ladder; β-strand (E) means the residue participates in a β-sheet; 3₁₀ (G) and π (I) are tighter and wider helices; T/S are turns/bends; '-' is loop.

Rendered structure images. Structure images are PyMOL renders from six orthogonal camera directions. Cartoon representation draws helices as coils and strands as arrows; sticks shows the backbone as bonds; surface shows the solvent-excluded envelope. Rainbow coloring maps sequence position to hue (blue→red, N→C); chain coloring assigns a distinct color per polypeptide.

Sequ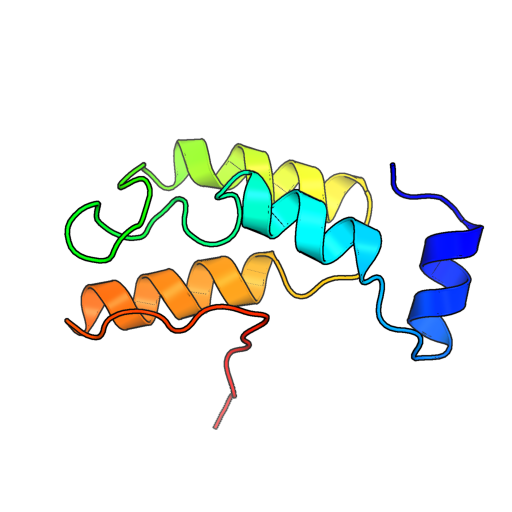ence. The amino-acid sequence is the protein's primary structure: the linear order of residues from the N-terminus to the C-terminus, written in one-letter code. Everything else here — the 3D coordinates, the secondary structure, the domain annotations — is ultimately a consequence of this string.

Contact-map, Ramachandran, and PAE plots. Three diagnostic plots accompany the record. The Cα contact map visualizes the tertiary structure as a 2D adjacency matrix (8 Å cutoff, sequence-local contacts suppressed). The Ramachandran plot shows the distribution of backbone (φ, ψ) torsions, with points in the α and β basins reflecting secondary structure content. The PAE plot shows AlphaFold's inter-residue confidence as a color matrix.